Protein AF-A0A971JPZ6-F1 (afdb_monomer_lite)

Structure (mmCIF, N/CA/C/O backbone):
data_AF-A0A971JPZ6-F1
#
_entry.id   AF-A0A971JPZ6-F1
#
loop_
_atom_site.group_PDB
_atom_site.id
_atom_site.type_symbol
_atom_site.label_atom_id
_atom_site.label_alt_id
_atom_site.label_comp_id
_atom_site.label_asym_id
_atom_site.label_entity_id
_atom_site.label_seq_id
_atom_site.pdbx_PDB_ins_code
_atom_site.Cartn_x
_atom_site.Cartn_y
_atom_site.Cartn_z
_atom_site.occupancy
_atom_site.B_iso_or_equiv
_atom_site.auth_seq_id
_atom_site.auth_comp_id
_atom_site.auth_asym_id
_atom_site.auth_atom_id
_atom_site.pdbx_PDB_model_num
ATOM 1 N N . MET A 1 1 ? -9.640 -3.877 -23.124 1.00 52.12 1 MET A N 1
ATOM 2 C CA . MET A 1 1 ? -9.399 -4.882 -22.068 1.00 52.12 1 MET A CA 1
ATOM 3 C C . MET A 1 1 ? -10.250 -4.505 -20.870 1.00 52.12 1 MET A C 1
ATOM 5 O O . MET A 1 1 ? -10.283 -3.314 -20.573 1.00 52.12 1 MET A O 1
ATOM 9 N N . PRO A 1 2 ? -10.936 -5.455 -20.215 1.00 60.94 2 PRO A N 1
ATOM 10 C CA . PRO A 1 2 ? -11.506 -5.220 -18.890 1.00 60.94 2 PRO A CA 1
ATOM 11 C C . PRO A 1 2 ? -10.394 -4.760 -17.936 1.00 60.94 2 PRO A C 1
ATOM 13 O O . PRO A 1 2 ? -9.232 -5.132 -18.136 1.00 60.94 2 PRO A O 1
ATOM 16 N N . SER A 1 3 ? -10.712 -3.944 -16.929 1.00 60.31 3 SER A N 1
ATOM 17 C CA . SER A 1 3 ? -9.739 -3.696 -15.864 1.00 60.31 3 SER A CA 1
ATOM 18 C C . SER A 1 3 ? -9.441 -5.032 -15.169 1.00 60.31 3 SER A C 1
ATOM 20 O O . SER A 1 3 ? -10.377 -5.783 -14.902 1.00 60.31 3 SER A O 1
ATOM 22 N N . PRO A 1 4 ? -8.167 -5.367 -14.901 1.00 73.94 4 PRO A N 1
ATOM 23 C CA . PRO A 1 4 ? -7.816 -6.653 -14.296 1.00 73.94 4 PRO A CA 1
ATOM 24 C C . PRO A 1 4 ? -8.361 -6.813 -12.870 1.00 73.94 4 PRO A C 1
ATOM 26 O O . PRO A 1 4 ? -8.456 -7.936 -12.394 1.00 73.94 4 PRO A O 1
ATOM 29 N N . TYR A 1 5 ? -8.741 -5.707 -12.224 1.00 82.06 5 TYR A N 1
ATOM 30 C CA . TYR A 1 5 ? -9.330 -5.682 -10.890 1.00 82.06 5 TYR A CA 1
ATOM 31 C C . TYR A 1 5 ? -10.545 -4.763 -10.857 1.00 82.06 5 TYR A C 1
ATOM 33 O O . TYR A 1 5 ? -10.640 -3.804 -11.639 1.00 82.06 5 TYR A O 1
ATOM 41 N N . CYS A 1 6 ? -11.444 -5.041 -9.923 1.00 87.94 6 CYS A N 1
ATOM 42 C CA . CYS A 1 6 ? -12.549 -4.181 -9.545 1.00 87.94 6 CYS A CA 1
ATOM 43 C C . CYS A 1 6 ? -12.389 -3.725 -8.089 1.00 87.94 6 CYS A C 1
ATOM 45 O O . CYS A 1 6 ? -11.593 -4.259 -7.324 1.00 87.94 6 CYS A O 1
ATOM 47 N N . VAL A 1 7 ? -13.126 -2.686 -7.701 1.00 85.00 7 VAL A N 1
ATOM 48 C CA . VAL A 1 7 ? -13.019 -2.099 -6.354 1.00 85.00 7 VAL A CA 1
ATOM 49 C C . VAL A 1 7 ? -13.436 -3.097 -5.266 1.00 85.00 7 VAL A C 1
ATOM 51 O O . VAL A 1 7 ? -12.902 -3.058 -4.159 1.00 85.00 7 VAL A O 1
ATOM 54 N N . ASP A 1 8 ? -14.360 -4.003 -5.588 1.00 89.62 8 ASP A N 1
ATOM 55 C CA . ASP A 1 8 ? -14.883 -4.995 -4.650 1.00 89.62 8 ASP A CA 1
ATOM 56 C C . ASP A 1 8 ? -13.808 -5.981 -4.174 1.00 89.62 8 ASP A C 1
ATOM 58 O O . ASP A 1 8 ? -13.851 -6.394 -3.017 1.00 89.62 8 ASP A O 1
ATOM 62 N N . ASP A 1 9 ? -12.786 -6.247 -4.995 1.00 90.00 9 ASP A N 1
ATOM 63 C CA . ASP A 1 9 ? -11.680 -7.162 -4.673 1.00 90.00 9 ASP A CA 1
ATOM 64 C C . ASP A 1 9 ? -10.848 -6.699 -3.456 1.00 90.00 9 ASP A C 1
ATOM 66 O O . ASP A 1 9 ? -10.114 -7.484 -2.856 1.00 90.00 9 ASP A O 1
ATOM 70 N N . PHE A 1 10 ? -10.956 -5.422 -3.071 1.00 90.69 10 PHE A N 1
ATOM 71 C CA . PHE A 1 10 ? -10.135 -4.802 -2.026 1.00 90.69 10 PHE A CA 1
ATOM 72 C C . PHE A 1 10 ? -10.910 -4.419 -0.763 1.00 90.69 10 PHE A C 1
ATOM 74 O O . PHE A 1 10 ? -10.296 -3.969 0.206 1.00 90.69 10 PHE A O 1
ATOM 81 N N . LYS A 1 11 ? -12.239 -4.588 -0.745 1.00 88.56 11 LYS A N 1
ATOM 82 C CA . LYS A 1 11 ? -13.102 -4.115 0.355 1.00 88.56 11 LYS A CA 1
ATOM 83 C C . LYS A 1 11 ? -12.754 -4.713 1.716 1.00 88.56 11 LYS A C 1
ATOM 85 O O . LYS A 1 11 ? -12.924 -4.050 2.727 1.00 88.56 11 LYS A O 1
ATOM 90 N N . GLU A 1 12 ? -12.260 -5.945 1.737 1.00 90.56 12 GLU A N 1
ATOM 91 C CA . GLU A 1 12 ? -11.886 -6.645 2.973 1.00 90.56 12 GLU A CA 1
ATOM 92 C C . GLU A 1 12 ? -10.416 -6.428 3.364 1.00 90.56 12 GLU A C 1
ATOM 94 O O . GLU A 1 12 ? -9.978 -6.886 4.416 1.00 90.56 12 GLU A O 1
ATOM 99 N N . LYS A 1 13 ? -9.624 -5.761 2.515 1.00 89.62 13 LYS A N 1
ATOM 100 C CA . LYS A 1 13 ? -8.184 -5.548 2.739 1.00 89.62 13 LYS A CA 1
ATOM 101 C C . LYS A 1 13 ? -7.873 -4.208 3.394 1.00 89.62 13 LYS A C 1
ATOM 103 O O . LYS A 1 13 ? -6.810 -4.058 3.986 1.00 89.62 13 LYS A O 1
ATOM 108 N N . PHE A 1 14 ? -8.768 -3.238 3.252 1.00 90.62 14 PHE A N 1
ATOM 109 C CA . PHE A 1 14 ? -8.615 -1.885 3.767 1.00 90.62 14 PHE A CA 1
ATOM 110 C C . PHE A 1 14 ? -9.933 -1.418 4.369 1.00 90.62 14 PHE A C 1
ATOM 112 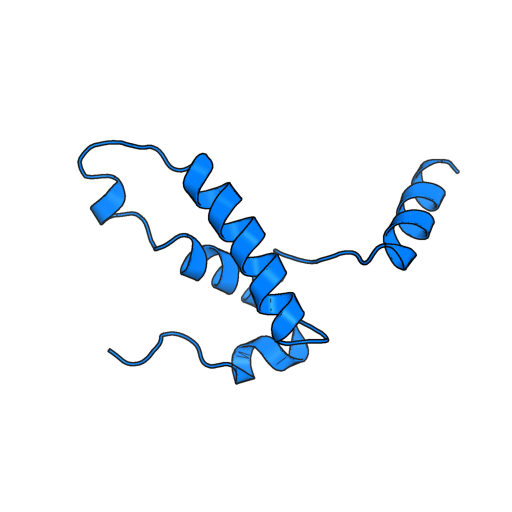O O . PHE A 1 14 ? -10.999 -1.671 3.816 1.00 90.62 14 PHE A O 1
ATOM 119 N N . ASP A 1 15 ? -9.851 -0.658 5.455 1.00 89.94 15 ASP A N 1
ATOM 120 C CA . ASP A 1 15 ? -11.008 -0.007 6.070 1.00 89.94 15 ASP A CA 1
ATOM 121 C C . ASP A 1 15 ? -11.609 1.107 5.190 1.00 89.94 15 ASP A C 1
ATOM 123 O O . ASP A 1 15 ? -12.794 1.424 5.279 1.00 89.94 15 ASP A O 1
ATOM 127 N N . SER A 1 16 ? -10.792 1.707 4.320 1.00 90.94 16 SER A N 1
ATOM 128 C CA . SER A 1 16 ? -11.183 2.793 3.428 1.00 90.94 16 SER A CA 1
ATOM 129 C C . SER A 1 16 ? -10.552 2.654 2.047 1.00 90.94 16 SER A C 1
ATOM 131 O O . SER A 1 16 ? -9.333 2.524 1.898 1.00 90.94 16 SER A O 1
ATOM 133 N N . LEU A 1 17 ? -11.378 2.807 1.008 1.00 90.88 17 LEU A N 1
ATOM 134 C CA . LEU A 1 17 ? -10.920 2.844 -0.385 1.00 90.88 17 LEU A CA 1
ATOM 135 C C . LEU A 1 17 ? -9.968 4.017 -0.656 1.00 90.88 17 LEU A C 1
ATOM 137 O O . LEU A 1 17 ? -9.074 3.910 -1.492 1.00 90.88 17 LEU A O 1
ATOM 141 N N . TYR A 1 18 ? -10.111 5.127 0.071 1.00 93.12 18 TYR A N 1
ATOM 142 C CA . TYR A 1 18 ? -9.172 6.242 -0.036 1.00 93.12 18 TYR A CA 1
ATOM 143 C C . TYR A 1 18 ? -7.796 5.860 0.514 1.00 93.12 18 TYR A C 1
ATOM 145 O O . TYR A 1 18 ? -6.774 6.198 -0.084 1.00 93.12 18 TYR A O 1
ATOM 153 N N . ARG A 1 19 ? -7.758 5.100 1.617 1.00 91.75 19 ARG A N 1
ATOM 154 C CA . ARG A 1 19 ? -6.505 4.628 2.212 1.00 91.75 19 ARG A CA 1
ATOM 155 C C . ARG A 1 19 ? -5.805 3.612 1.313 1.00 91.75 19 ARG A C 1
ATOM 157 O O . ARG A 1 19 ? -4.597 3.731 1.116 1.00 91.75 19 ARG A O 1
ATOM 164 N N . LEU A 1 20 ? -6.561 2.712 0.680 1.00 93.25 20 LEU A N 1
ATOM 165 C CA . LEU A 1 20 ? -6.048 1.820 -0.364 1.00 93.25 20 LEU A CA 1
ATOM 166 C C . LEU A 1 20 ? -5.302 2.605 -1.451 1.00 93.25 20 LEU A C 1
ATOM 168 O O . LEU A 1 20 ? -4.175 2.252 -1.798 1.00 93.25 20 LEU A O 1
ATOM 172 N N . VAL A 1 21 ? -5.908 3.676 -1.977 1.00 94.25 21 VAL A N 1
ATOM 173 C CA . VAL A 1 21 ? -5.303 4.497 -3.039 1.00 94.25 21 VAL A CA 1
ATOM 174 C C . VAL A 1 21 ? -4.015 5.163 -2.560 1.00 94.25 21 VAL A C 1
ATOM 176 O O . VAL A 1 21 ? -3.016 5.120 -3.280 1.00 94.25 21 VAL A O 1
ATOM 179 N N . ILE A 1 22 ? -4.006 5.745 -1.359 1.00 94.69 22 ILE A N 1
ATOM 180 C CA . ILE A 1 22 ? -2.825 6.418 -0.797 1.00 94.69 22 ILE A CA 1
ATOM 181 C C . ILE A 1 22 ? -1.666 5.426 -0.631 1.00 94.69 22 ILE A C 1
ATOM 183 O O . ILE A 1 22 ? -0.575 5.657 -1.157 1.00 94.69 22 ILE A O 1
ATOM 187 N N . VAL A 1 23 ? -1.915 4.297 0.035 1.00 94.50 23 VAL A N 1
ATOM 188 C CA . VAL A 1 23 ? -0.893 3.285 0.348 1.00 94.50 23 VAL A CA 1
ATOM 189 C C . VAL A 1 23 ? -0.371 2.617 -0.924 1.00 94.50 23 VAL A C 1
ATOM 191 O O . VAL A 1 23 ? 0.841 2.531 -1.133 1.00 94.50 23 VAL A O 1
ATOM 194 N N . SER A 1 24 ? -1.269 2.236 -1.836 1.00 94.06 24 SER A N 1
ATOM 195 C CA . SER A 1 24 ? -0.888 1.639 -3.122 1.00 94.06 24 SER A CA 1
ATOM 196 C C . SER A 1 24 ? -0.090 2.614 -3.989 1.00 94.06 24 SER A C 1
ATOM 198 O O . SER A 1 24 ? 0.858 2.209 -4.660 1.00 94.06 24 SER A O 1
ATOM 200 N N . SER A 1 25 ? -0.425 3.909 -3.960 1.00 95.38 25 SER A N 1
ATOM 201 C CA . SER A 1 25 ? 0.313 4.939 -4.704 1.00 95.38 25 SER A CA 1
ATOM 202 C C . SER A 1 25 ? 1.715 5.150 -4.140 1.00 95.38 25 SER A C 1
ATOM 204 O O . SER A 1 25 ? 2.683 5.179 -4.902 1.00 95.38 25 SER A O 1
ATOM 206 N N . ALA A 1 26 ? 1.848 5.236 -2.814 1.00 95.69 26 ALA A N 1
ATOM 207 C CA . ALA A 1 26 ? 3.148 5.329 -2.154 1.00 95.69 26 ALA A CA 1
ATOM 208 C C . ALA A 1 26 ? 4.032 4.121 -2.503 1.00 95.69 26 ALA A C 1
ATOM 210 O O . ALA A 1 26 ? 5.185 4.278 -2.920 1.00 95.69 26 ALA A O 1
ATOM 211 N N . ARG A 1 27 ? 3.462 2.910 -2.450 1.00 95.12 27 ARG A N 1
ATOM 212 C CA . ARG A 1 27 ? 4.162 1.682 -2.833 1.00 95.12 27 ARG A CA 1
ATOM 213 C C . ARG A 1 27 ? 4.555 1.665 -4.309 1.00 95.12 27 ARG A C 1
ATOM 215 O O . ARG A 1 27 ? 5.694 1.331 -4.631 1.00 95.12 27 ARG A O 1
ATOM 222 N N . ALA A 1 28 ? 3.665 2.079 -5.206 1.00 94.62 28 ALA A N 1
ATOM 223 C CA . ALA A 1 28 ? 3.958 2.174 -6.633 1.00 94.62 28 ALA A CA 1
ATOM 224 C C . ALA A 1 28 ? 5.118 3.142 -6.924 1.00 94.62 28 ALA A C 1
ATOM 226 O O . ALA A 1 28 ? 5.962 2.844 -7.770 1.00 94.62 28 ALA A O 1
ATOM 227 N N . ILE A 1 29 ? 5.212 4.265 -6.202 1.00 94.75 29 ILE A N 1
ATOM 228 C CA . ILE A 1 29 ? 6.340 5.205 -6.308 1.00 94.75 29 ILE A CA 1
ATOM 229 C C . ILE A 1 29 ? 7.646 4.543 -5.853 1.00 94.75 29 ILE A C 1
ATOM 231 O O . ILE A 1 29 ? 8.674 4.710 -6.512 1.00 94.75 29 ILE A O 1
ATOM 235 N N . HIS A 1 30 ? 7.626 3.776 -4.759 1.00 92.69 30 HIS A N 1
ATOM 236 C CA . HIS A 1 30 ? 8.802 3.029 -4.296 1.00 92.69 30 HIS A CA 1
ATOM 237 C C . HIS A 1 30 ? 9.266 2.002 -5.335 1.00 92.69 30 HIS A C 1
ATOM 239 O O . HIS A 1 30 ? 10.449 1.954 -5.671 1.00 92.69 30 HIS A O 1
ATOM 245 N N . LEU A 1 31 ? 8.333 1.236 -5.903 1.00 91.69 31 LEU A N 1
ATOM 246 C CA . LEU A 1 31 ? 8.619 0.274 -6.968 1.00 91.69 31 LEU A CA 1
ATOM 247 C C . LEU A 1 31 ? 9.198 0.964 -8.212 1.00 91.69 31 LEU A C 1
ATOM 249 O O . LEU A 1 31 ? 10.220 0.529 -8.733 1.00 91.69 31 LEU A O 1
ATOM 253 N N . ALA A 1 32 ? 8.604 2.078 -8.645 1.00 89.19 32 ALA A N 1
ATOM 254 C CA . ALA A 1 32 ? 9.050 2.832 -9.817 1.00 89.19 32 ALA A CA 1
ATOM 255 C C . ALA A 1 32 ? 10.462 3.426 -9.661 1.00 89.19 32 ALA A C 1
ATOM 257 O O . ALA A 1 32 ? 11.193 3.567 -10.644 1.00 89.19 32 ALA A O 1
ATOM 258 N N . LYS A 1 33 ? 10.859 3.802 -8.439 1.00 87.56 33 LYS A N 1
ATOM 259 C CA . LYS A 1 33 ? 12.212 4.307 -8.151 1.00 87.56 33 LYS A CA 1
ATOM 260 C C . LYS A 1 33 ? 13.274 3.211 -8.244 1.00 87.56 33 LYS A C 1
ATOM 262 O O . LYS A 1 33 ? 14.378 3.497 -8.697 1.00 87.56 33 LYS A O 1
ATOM 267 N N . ASN A 1 34 ? 12.923 1.989 -7.852 1.00 83.38 34 ASN A N 1
ATOM 268 C CA . ASN A 1 34 ? 13.845 0.855 -7.784 1.00 83.38 34 ASN A CA 1
ATOM 269 C C . ASN A 1 34 ? 13.863 0.006 -9.066 1.00 83.38 34 ASN A C 1
ATOM 271 O O . ASN A 1 34 ? 14.644 -0.938 -9.170 1.00 83.38 34 ASN A O 1
ATOM 275 N N . GLU A 1 35 ? 13.013 0.317 -10.045 1.00 80.00 35 GLU A N 1
ATOM 276 C CA . GLU A 1 35 ? 12.940 -0.433 -11.295 1.00 80.00 35 GLU A CA 1
ATOM 277 C C . GLU A 1 35 ? 14.108 -0.059 -12.235 1.00 80.00 35 GLU A C 1
ATOM 279 O O . GLU A 1 35 ? 14.368 1.130 -12.461 1.00 80.00 35 GLU A O 1
ATOM 284 N N . PRO A 1 36 ? 14.838 -1.042 -12.802 1.00 75.19 36 PRO A N 1
ATOM 285 C CA . PRO A 1 36 ? 15.989 -0.766 -13.653 1.00 75.19 36 PRO A CA 1
ATOM 286 C C . PRO A 1 36 ? 15.572 -0.016 -14.924 1.00 75.19 36 PRO A C 1
ATOM 288 O O . PRO A 1 36 ? 14.798 -0.510 -15.749 1.00 75.19 36 PRO A O 1
ATOM 291 N N . ARG A 1 37 ? 16.132 1.183 -15.111 1.00 71.12 37 ARG A N 1
ATOM 292 C CA . ARG A 1 37 ? 15.880 2.055 -16.268 1.00 71.12 37 ARG A CA 1
ATOM 293 C C . ARG A 1 37 ? 16.780 1.677 -17.446 1.00 71.12 37 ARG A C 1
ATOM 295 O O . ARG A 1 37 ? 17.745 2.369 -17.747 1.00 71.12 37 ARG A O 1
ATOM 302 N N . GLY A 1 38 ? 16.477 0.552 -18.091 1.00 73.94 38 GLY A N 1
ATOM 303 C CA . GLY A 1 38 ? 17.161 0.080 -19.301 1.00 73.94 38 GLY A CA 1
ATOM 304 C C . GLY A 1 38 ? 16.254 0.076 -20.533 1.00 73.94 38 GLY A C 1
ATOM 305 O O . GLY A 1 38 ? 15.038 -0.101 -20.424 1.00 73.94 38 GLY A O 1
ATOM 306 N N . PHE A 1 39 ? 16.834 0.230 -21.725 1.00 67.19 39 PHE A N 1
ATOM 307 C CA . PHE A 1 39 ? 16.095 0.084 -22.981 1.00 67.19 39 PHE A CA 1
ATOM 308 C C . PHE A 1 39 ? 15.553 -1.354 -23.098 1.00 67.19 39 PHE A C 1
ATOM 310 O O . PHE A 1 39 ? 16.304 -2.318 -22.977 1.00 67.19 39 PHE A O 1
ATOM 317 N N . GLY A 1 40 ? 14.234 -1.509 -23.252 1.00 70.38 40 GLY A N 1
ATOM 318 C CA . GLY A 1 40 ? 13.552 -2.814 -23.262 1.00 70.38 40 GLY A CA 1
ATOM 319 C C . GLY A 1 40 ? 13.115 -3.354 -21.889 1.00 70.38 40 GLY A C 1
ATOM 320 O O . GLY A 1 40 ? 12.309 -4.281 -21.847 1.00 70.38 40 GLY A O 1
ATOM 321 N N . SER A 1 41 ? 13.553 -2.749 -20.776 1.00 68.00 41 SER A N 1
ATOM 322 C CA . SER A 1 41 ? 13.065 -3.068 -19.418 1.00 68.00 41 SER A CA 1
ATOM 323 C C . SER A 1 41 ? 11.568 -2.756 -19.276 1.00 68.00 41 SER A C 1
ATOM 325 O O . SER A 1 41 ? 10.785 -3.596 -18.837 1.00 68.00 41 SER A O 1
ATOM 327 N N . ALA A 1 42 ? 11.146 -1.596 -19.793 1.00 64.31 42 ALA A N 1
ATOM 328 C CA . ALA A 1 42 ? 9.761 -1.121 -19.741 1.00 64.31 42 ALA A CA 1
ATOM 329 C C . ALA A 1 42 ? 8.753 -1.980 -20.533 1.00 64.31 42 ALA A C 1
ATOM 331 O O . ALA A 1 42 ? 7.554 -1.893 -20.300 1.00 64.31 42 ALA A O 1
ATOM 332 N N . LEU A 1 43 ? 9.226 -2.809 -21.473 1.00 64.75 43 LEU A N 1
ATOM 333 C CA . LEU A 1 43 ? 8.382 -3.739 -22.236 1.00 64.75 43 LEU A CA 1
ATOM 334 C C . LEU A 1 43 ? 8.062 -5.021 -21.455 1.00 64.75 43 LEU A C 1
ATOM 336 O O . LEU A 1 43 ? 7.102 -5.709 -21.788 1.00 64.75 43 LEU A O 1
ATOM 340 N N . ARG A 1 44 ? 8.866 -5.348 -20.434 1.00 66.81 44 ARG A N 1
ATOM 341 C CA . ARG A 1 44 ? 8.669 -6.521 -19.568 1.00 66.81 44 ARG A CA 1
ATOM 342 C C . ARG A 1 44 ? 8.187 -6.144 -18.170 1.00 66.81 44 ARG A C 1
ATOM 344 O O . ARG A 1 44 ? 7.762 -7.029 -17.431 1.00 66.81 44 ARG A O 1
ATOM 351 N N . SER A 1 45 ? 8.258 -4.868 -17.787 1.00 70.19 45 SER A N 1
ATOM 352 C CA . SER A 1 45 ? 7.772 -4.430 -16.486 1.00 70.19 45 SER A CA 1
ATOM 353 C C . SER A 1 45 ? 6.257 -4.234 -16.490 1.00 70.19 45 SER A C 1
ATOM 355 O O . SER A 1 45 ? 5.691 -3.467 -17.268 1.00 70.19 45 SER A O 1
ATOM 357 N N . GLN A 1 46 ? 5.570 -4.927 -15.580 1.00 79.06 46 GLN A N 1
ATOM 358 C CA . GLN A 1 46 ? 4.208 -4.548 -15.213 1.00 79.06 46 GLN A CA 1
ATOM 359 C C . GLN A 1 46 ? 4.218 -3.148 -14.593 1.00 79.06 46 GLN A C 1
ATOM 361 O O . GLN A 1 46 ? 5.146 -2.792 -13.862 1.00 79.06 46 G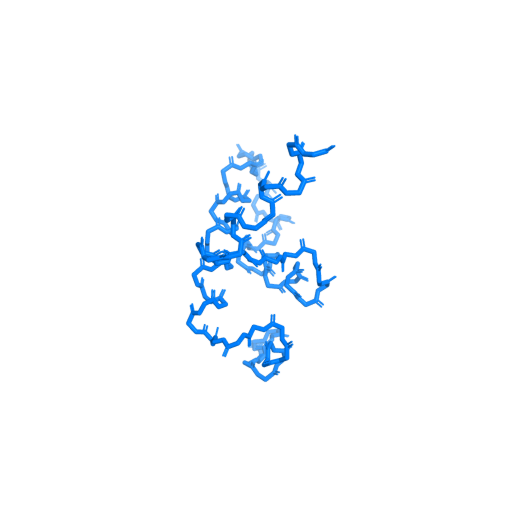LN A O 1
ATOM 366 N N . LYS A 1 47 ? 3.151 -2.377 -14.842 1.00 87.31 47 LYS A N 1
ATOM 367 C CA . LYS A 1 47 ? 2.987 -1.041 -14.260 1.00 87.31 47 LYS A CA 1
ATOM 368 C C . LYS A 1 47 ? 3.113 -1.124 -12.728 1.00 87.31 47 LYS A C 1
ATOM 370 O O . LYS A 1 47 ? 2.423 -1.950 -12.130 1.00 87.31 47 LYS A O 1
ATOM 375 N N . PRO A 1 48 ? 3.912 -0.259 -12.081 1.00 91.44 48 PRO A N 1
ATOM 376 C CA . PRO A 1 48 ? 4.124 -0.299 -10.631 1.00 91.44 48 PRO A CA 1
ATOM 377 C C . PRO A 1 48 ? 2.837 -0.253 -9.799 1.00 91.44 48 PRO A C 1
ATOM 379 O O . PRO A 1 48 ? 2.757 -0.872 -8.745 1.00 91.44 48 PRO A O 1
ATOM 382 N N . THR A 1 49 ? 1.804 0.430 -10.295 1.00 92.31 49 THR A N 1
ATOM 383 C CA . THR A 1 49 ? 0.478 0.469 -9.666 1.00 92.31 49 THR A CA 1
ATOM 384 C C . THR A 1 49 ? -0.232 -0.882 -9.674 1.00 92.31 49 THR A C 1
ATOM 386 O O . THR A 1 49 ? -0.881 -1.220 -8.694 1.00 92.31 49 THR A O 1
ATOM 389 N N . ILE A 1 50 ? -0.085 -1.677 -10.737 1.00 91.69 50 ILE A N 1
ATOM 390 C CA . ILE A 1 50 ? -0.645 -3.035 -10.813 1.00 91.69 50 ILE A CA 1
ATOM 391 C C . ILE A 1 50 ? 0.059 -3.934 -9.794 1.00 91.69 50 ILE A C 1
ATOM 393 O O . ILE A 1 50 ? -0.612 -4.573 -8.994 1.00 91.69 50 ILE A O 1
ATOM 397 N N . LYS A 1 51 ? 1.397 -3.897 -9.753 1.00 92.06 51 LYS A N 1
ATOM 398 C CA . LYS A 1 51 ? 2.189 -4.656 -8.772 1.00 92.06 51 LYS A CA 1
ATOM 399 C C . LYS A 1 51 ? 1.814 -4.303 -7.328 1.00 92.06 51 LYS A C 1
ATOM 401 O O . LYS A 1 51 ? 1.677 -5.192 -6.499 1.00 92.06 51 LYS A O 1
ATOM 406 N N . ALA A 1 52 ? 1.622 -3.018 -7.025 1.00 93.69 52 ALA A N 1
ATOM 407 C CA . ALA A 1 52 ? 1.209 -2.585 -5.690 1.00 93.69 52 ALA A CA 1
ATOM 408 C C . ALA A 1 52 ? -0.175 -3.140 -5.300 1.00 93.69 52 ALA A C 1
ATOM 410 O O . ALA A 1 52 ? -0.354 -3.600 -4.177 1.00 93.69 52 ALA A O 1
ATOM 411 N N . LEU A 1 53 ? -1.138 -3.154 -6.228 1.00 93.06 53 LEU A N 1
ATOM 412 C CA . LEU A 1 53 ? -2.461 -3.741 -5.987 1.00 93.06 53 LEU A CA 1
ATOM 413 C C . LEU A 1 53 ? -2.401 -5.270 -5.834 1.00 93.06 53 LEU A C 1
ATOM 415 O O . LEU A 1 53 ? -3.077 -5.825 -4.972 1.00 93.06 53 LEU A O 1
ATOM 419 N N . GLU A 1 54 ? -1.560 -5.957 -6.608 1.00 92.62 54 GLU A N 1
ATOM 420 C CA . GLU A 1 54 ? -1.301 -7.395 -6.441 1.00 92.62 54 GLU A CA 1
ATOM 421 C C . GLU A 1 54 ? -0.685 -7.711 -5.068 1.00 92.62 54 GLU A C 1
ATOM 423 O O . GLU A 1 54 ? -1.047 -8.704 -4.436 1.00 92.62 54 GLU A O 1
ATOM 428 N N . GLU A 1 55 ? 0.220 -6.861 -4.571 1.00 93.69 55 GLU A N 1
ATOM 429 C CA . GLU A 1 55 ? 0.783 -6.990 -3.224 1.00 93.69 55 GLU A CA 1
ATOM 430 C C . GLU A 1 55 ? -0.285 -6.808 -2.133 1.00 93.69 55 GLU A C 1
ATOM 432 O O . GLU A 1 55 ? -0.258 -7.547 -1.148 1.00 93.69 55 GLU A O 1
ATOM 437 N N . VAL A 1 56 ? -1.253 -5.901 -2.320 1.00 94.25 56 VAL A N 1
ATOM 438 C CA . VAL A 1 56 ? -2.410 -5.755 -1.417 1.00 94.25 56 VAL A CA 1
ATOM 439 C C . VAL A 1 56 ? -3.272 -7.017 -1.410 1.00 94.25 56 VAL A C 1
ATOM 441 O O . VAL A 1 56 ? -3.570 -7.554 -0.343 1.00 94.25 56 VAL A O 1
ATOM 444 N N . LEU A 1 57 ? -3.656 -7.526 -2.586 1.00 92.50 57 LEU A N 1
ATOM 445 C CA . LEU A 1 57 ? -4.469 -8.746 -2.684 1.00 92.50 57 LEU A CA 1
ATOM 446 C C . LEU A 1 57 ? -3.754 -9.945 -2.055 1.00 92.50 57 LEU A C 1
ATOM 448 O O . LEU A 1 57 ? -4.372 -10.734 -1.338 1.00 92.50 57 LEU A O 1
ATOM 452 N N . GLY A 1 58 ? -2.440 -10.035 -2.268 1.00 91.94 58 GLY A N 1
ATOM 453 C CA . GLY A 1 58 ? -1.576 -11.052 -1.680 1.00 91.94 58 GLY A CA 1
ATOM 454 C C . GLY A 1 58 ? -1.277 -10.866 -0.190 1.00 91.94 58 GLY A C 1
ATOM 455 O O . GLY A 1 58 ? -0.538 -11.681 0.355 1.00 91.94 58 GLY A O 1
ATOM 456 N N . GLY A 1 59 ? -1.791 -9.815 0.463 1.00 91.69 59 GLY A N 1
ATOM 457 C CA . GLY A 1 59 ? -1.543 -9.531 1.881 1.00 91.69 59 GLY A CA 1
ATOM 458 C C . GLY A 1 59 ? -0.085 -9.192 2.211 1.00 91.69 59 GLY A C 1
ATOM 459 O O . GLY A 1 59 ? 0.327 -9.313 3.358 1.00 91.69 59 GLY A O 1
ATOM 460 N N . LYS A 1 60 ? 0.711 -8.797 1.210 1.00 93.19 60 LYS A N 1
ATOM 461 C CA . LYS A 1 60 ? 2.132 -8.433 1.358 1.00 93.19 60 LYS A CA 1
ATOM 462 C C . LYS A 1 60 ? 2.331 -6.963 1.714 1.00 93.19 60 LYS A C 1
ATOM 464 O O . LYS A 1 60 ? 3.432 -6.572 2.091 1.00 93.19 60 LYS A O 1
ATOM 469 N N . LEU A 1 61 ? 1.292 -6.153 1.529 1.00 90.81 61 LEU A N 1
ATOM 470 C CA . LEU A 1 61 ? 1.285 -4.730 1.821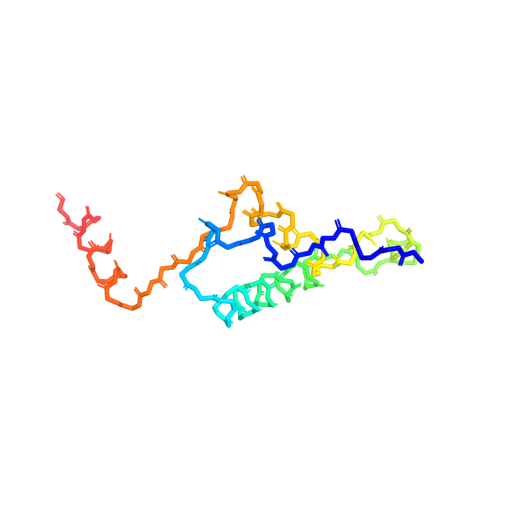 1.00 90.81 61 LEU A CA 1
ATOM 471 C C . LEU A 1 61 ? 0.212 -4.449 2.871 1.00 90.81 61 LEU A C 1
ATOM 473 O O . LEU A 1 61 ? -0.973 -4.659 2.616 1.00 90.81 6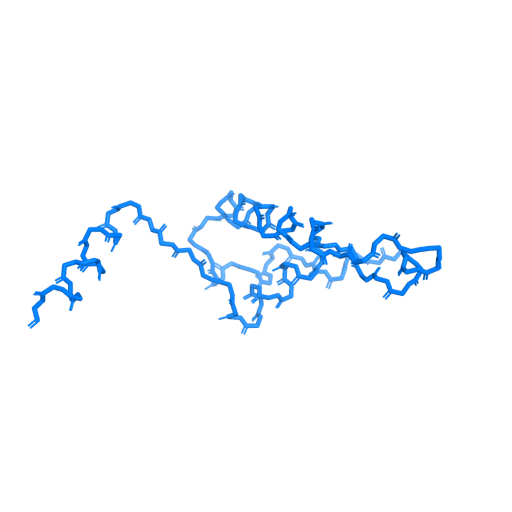1 LEU A O 1
ATOM 477 N N . SER A 1 62 ? 0.643 -3.959 4.026 1.00 85.31 62 SER A N 1
ATOM 478 C CA . SER A 1 62 ? -0.212 -3.436 5.088 1.00 85.31 62 SER A CA 1
ATOM 479 C C . SER A 1 62 ? 0.100 -1.960 5.323 1.00 85.31 62 SER A C 1
ATOM 481 O O . SER A 1 62 ? 1.039 -1.397 4.752 1.00 85.31 62 SER A O 1
ATOM 483 N N . TYR A 1 63 ? -0.724 -1.317 6.139 1.00 87.38 63 TYR A N 1
ATOM 484 C CA . TYR A 1 63 ? -0.491 0.030 6.626 1.00 87.38 63 TYR A CA 1
ATOM 485 C C . TYR A 1 63 ? -0.633 0.026 8.140 1.00 87.38 63 TYR A C 1
ATOM 487 O O . TYR A 1 63 ? -1.344 -0.810 8.692 1.00 87.38 63 TYR A O 1
ATOM 495 N N . ILE A 1 64 ? 0.037 0.977 8.771 1.00 86.69 64 ILE A N 1
ATOM 496 C CA . ILE A 1 64 ? -0.079 1.252 10.196 1.00 86.69 64 ILE A CA 1
ATOM 497 C C . ILE A 1 64 ? -0.584 2.685 10.301 1.00 86.69 64 ILE A C 1
ATOM 499 O O . ILE A 1 64 ? -0.190 3.555 9.514 1.00 86.69 64 ILE A O 1
ATOM 503 N N . THR A 1 65 ? -1.536 2.921 11.192 1.00 83.19 65 THR A N 1
ATOM 504 C CA . THR A 1 65 ? -1.997 4.275 11.496 1.00 83.19 65 THR A CA 1
ATOM 505 C C . THR A 1 65 ? -1.184 4.860 12.644 1.00 83.19 65 THR A C 1
ATOM 507 O O . THR A 1 65 ? -0.658 4.128 13.470 1.00 83.19 65 THR A O 1
ATOM 510 N N . ALA A 1 66 ? -1.087 6.188 12.725 1.00 74.62 66 ALA A N 1
ATOM 511 C CA . ALA A 1 66 ? -0.264 6.856 13.739 1.00 74.62 66 ALA A CA 1
ATOM 512 C C . ALA A 1 66 ? -0.602 6.452 15.194 1.00 74.62 66 ALA A C 1
ATOM 514 O O . ALA A 1 66 ? 0.265 6.527 16.052 1.00 74.62 66 ALA A O 1
ATOM 515 N N . GLY A 1 67 ? -1.834 6.001 15.471 1.00 66.12 67 GLY A N 1
ATOM 516 C CA . GLY A 1 67 ? -2.204 5.474 16.792 1.00 66.12 67 GLY A CA 1
ATOM 517 C C . GLY A 1 67 ? -1.683 4.059 17.074 1.00 66.12 67 GLY A C 1
ATOM 518 O O . GLY A 1 67 ? -1.436 3.727 18.222 1.00 66.12 67 GLY A O 1
ATOM 519 N N . GLU A 1 68 ? -1.480 3.241 16.041 1.00 64.44 68 GLU A N 1
ATOM 520 C CA . GLU 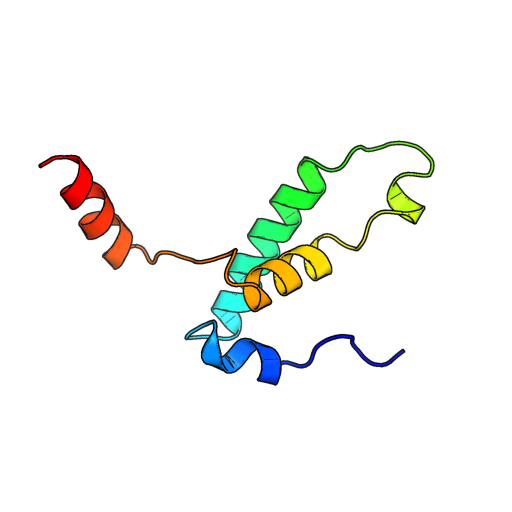A 1 68 ? -0.919 1.884 16.148 1.00 64.44 68 GLU A CA 1
ATOM 521 C C . GLU A 1 68 ? 0.622 1.907 16.124 1.00 64.44 68 GLU A C 1
ATOM 523 O O . GLU A 1 68 ? 1.274 1.017 16.663 1.00 64.44 68 GLU A O 1
ATOM 528 N N . GLU A 1 69 ? 1.227 2.933 15.516 1.00 59.94 69 GLU A N 1
ATOM 529 C CA . GLU A 1 69 ? 2.684 3.121 15.472 1.00 59.94 69 GLU A CA 1
ATOM 530 C C . GLU A 1 69 ? 3.290 3.282 16.878 1.00 59.94 69 GLU A C 1
ATOM 532 O O . GLU A 1 69 ? 4.327 2.681 17.153 1.00 59.94 69 GLU A O 1
ATOM 537 N N . GLU A 1 70 ? 2.636 4.027 17.778 1.00 57.16 70 GLU A N 1
ATOM 538 C CA . GLU A 1 70 ? 3.090 4.191 19.171 1.00 57.16 70 GLU A CA 1
ATOM 539 C C . GLU A 1 70 ? 3.050 2.871 19.960 1.00 57.16 70 GLU A C 1
ATOM 541 O O . GLU A 1 70 ? 4.000 2.568 20.680 1.00 57.16 70 GLU A O 1
ATOM 546 N N . GLU A 1 71 ? 2.008 2.050 19.786 1.00 57.34 71 GLU A N 1
ATOM 547 C CA . GLU A 1 71 ? 1.900 0.734 20.438 1.00 57.34 71 GLU A CA 1
ATOM 548 C C . GLU A 1 71 ? 2.935 -0.258 19.894 1.00 57.34 71 GLU A C 1
ATOM 550 O O . GLU A 1 71 ? 3.589 -0.966 20.657 1.00 57.34 71 GLU A O 1
ATOM 555 N N . THR A 1 72 ? 3.141 -0.268 18.574 1.00 58.41 72 THR A N 1
ATOM 556 C CA . THR A 1 72 ? 4.078 -1.208 17.946 1.00 58.41 72 THR A CA 1
ATOM 557 C C . THR A 1 72 ? 5.527 -0.885 18.315 1.00 58.41 72 THR A C 1
ATOM 559 O O . THR A 1 72 ? 6.321 -1.798 18.496 1.00 58.41 72 THR A O 1
ATOM 562 N N . PHE A 1 73 ? 5.897 0.397 18.431 1.00 56.66 73 PHE A N 1
ATOM 563 C CA . PHE A 1 73 ? 7.240 0.791 18.875 1.00 56.66 73 PHE A CA 1
ATOM 564 C C . PHE A 1 73 ? 7.475 0.527 20.366 1.00 56.66 73 PHE A C 1
ATOM 566 O O . PHE A 1 73 ? 8.592 0.165 20.730 1.00 56.66 73 PHE A O 1
ATOM 573 N N . ALA A 1 74 ? 6.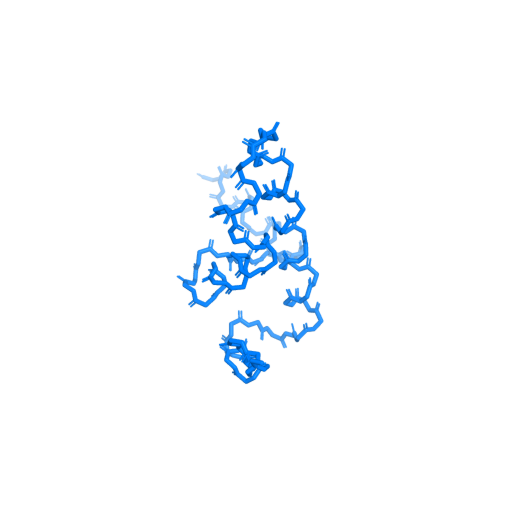446 0.656 21.208 1.00 54.34 74 ALA A N 1
ATOM 574 C CA . ALA A 1 74 ? 6.545 0.353 22.633 1.00 54.34 74 ALA A CA 1
ATOM 575 C C . ALA A 1 74 ? 6.824 -1.141 22.902 1.00 54.34 74 ALA A C 1
ATOM 577 O O . ALA A 1 74 ? 7.632 -1.452 23.770 1.00 54.34 74 ALA A O 1
ATOM 578 N N . GLU A 1 75 ? 6.247 -2.062 22.119 1.00 53.47 75 GLU A N 1
ATOM 579 C CA . GLU A 1 75 ? 6.499 -3.512 22.250 1.00 53.47 75 GLU A CA 1
ATOM 580 C C . GLU A 1 75 ? 7.940 -3.948 21.917 1.00 53.47 75 GLU A C 1
ATOM 582 O O . GLU A 1 75 ? 8.338 -5.050 22.287 1.00 53.47 75 GLU A O 1
ATOM 587 N N . TYR A 1 76 ? 8.731 -3.126 21.216 1.00 57.19 76 TYR A N 1
ATOM 588 C CA . TYR A 1 76 ? 10.141 -3.432 20.925 1.00 57.19 76 TYR A CA 1
ATOM 589 C C . TYR A 1 76 ? 11.123 -2.887 21.975 1.00 57.19 76 TYR A C 1
ATOM 591 O O . TYR A 1 76 ? 12.309 -3.218 21.900 1.00 57.19 76 TYR A O 1
ATOM 599 N N . GLU A 1 77 ? 10.673 -2.033 22.903 1.00 53.41 77 GLU A N 1
ATOM 600 C CA . GLU A 1 77 ? 11.514 -1.470 23.973 1.00 53.41 77 GLU A CA 1
ATOM 601 C C . GLU A 1 77 ? 11.407 -2.217 25.321 1.00 53.41 77 GLU A C 1
ATOM 603 O O . GLU A 1 77 ? 12.230 -1.953 26.202 1.00 53.41 77 GLU A O 1
ATOM 608 N N . ASP A 1 78 ? 10.478 -3.174 25.459 1.00 46.62 78 ASP A N 1
ATOM 609 C CA . ASP A 1 78 ? 10.361 -4.123 26.590 1.00 46.62 78 ASP A CA 1
ATOM 610 C C . ASP A 1 78 ? 11.029 -5.488 26.300 1.00 46.62 78 ASP A C 1
ATOM 612 O O . ASP A 1 78 ? 11.537 -6.121 27.262 1.00 46.62 78 ASP A O 1
#

Sequence (78 aa):
MPSPYCVDDFKEKFDSLYRLVIVSSARAIHLAKNEPRGFGSALRSQKPTIKALEEVLGGKLSYITAGEEEETFAEYED

Secondary structure (DSSP, 8-state):
---S--GGGGTTT-S-HHHHHHHHHHHHHHHHHHS---TTGGGTPPPHHHHHHHHHHTT------HHHHHHHHHTTT-

Radius of gyration: 15.59 Å; chains: 1; bounding box: 32×18×50 Å

Foldseek 3Di:
DPDPDDLVLQVVLDVDPVVLCVQLVVQLVVVVVPQDPDDCSVVPDDRSSVVSVVCSSVVVGDDDDPVRVVVVVVVVVD

pLDDT: mean 80.96, std 14.24, range [46.62, 95.69]